Protein AF-A0A447XX80-F1 (afdb_monomer)

Sequence (70 aa):
MNLKRVLTPRLKKMGVTPSEALRLMLEYIADNERLPFKQTLLSDEDAELVEIVKERLRNPKPVRVTLDEL

InterPro domains:
  IPR007337 RelB antitoxin/Antitoxin DinJ [PF04221] (3-70)
  IPR007337 RelB antitoxin/Antitoxin DinJ [PTHR38781] (4-70)
  IPR007337 RelB antitoxin/Antitoxin DinJ [TIGR02384] (4-70)

Nearest PDB structures (foldseek):
  4fxe-assembly1_B-2  TM=8.249E-01  e=2.579E-07  Escherichia coli K-12
  4fxe-assembly1_A-2  TM=8.037E-01  e=1.828E-05  Escherichia coli K-12
  4ml0-assembly2_E  TM=5.494E-01  e=1.726E+00  Escherichia coli B str. REL606

Foldseek 3Di:
DPCCVVVQVVCVVVVHD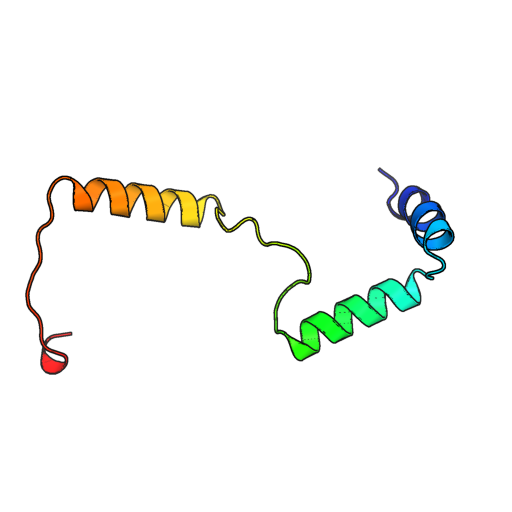PVRVVVVQVVCCVVPVDGPDPPPCPDVVNVVVVVVVVVCVVPPDDDDDDPVRD

Radius of gyration: 22.22 Å; Cα contacts (8 Å, |Δi|>4): 20; chains: 1; bounding box: 43×30×54 Å

Structure (mmCIF, N/CA/C/O backbone):
data_AF-A0A447XX80-F1
#
_entry.id   AF-A0A447XX80-F1
#
loop_
_atom_site.group_PDB
_atom_site.id
_atom_site.type_symbol
_atom_site.label_atom_id
_atom_site.label_alt_id
_atom_site.label_comp_id
_atom_site.label_asym_id
_atom_site.label_entity_id
_atom_site.label_seq_id
_atom_site.pdbx_PDB_ins_code
_atom_site.Cartn_x
_atom_site.Cartn_y
_atom_site.Cartn_z
_atom_site.occupancy
_atom_site.B_iso_or_equiv
_atom_site.auth_seq_id
_atom_site.auth_comp_id
_atom_site.auth_asym_id
_atom_site.auth_atom_id
_atom_site.pdbx_PDB_model_num
ATOM 1 N N . MET A 1 1 ? 6.693 6.404 22.637 1.00 61.44 1 MET A N 1
ATOM 2 C CA . MET A 1 1 ? 5.376 7.015 22.326 1.00 61.44 1 MET A CA 1
ATOM 3 C C . MET A 1 1 ? 4.280 5.976 22.562 1.00 61.44 1 MET A C 1
ATOM 5 O O . MET A 1 1 ? 4.389 4.893 22.010 1.00 61.44 1 MET A O 1
ATOM 9 N N . ASN A 1 2 ? 3.263 6.240 23.394 1.00 87.12 2 ASN A N 1
ATOM 10 C CA . ASN A 1 2 ? 2.185 5.264 23.625 1.00 87.12 2 ASN A CA 1
ATOM 11 C C . ASN A 1 2 ? 1.124 5.387 22.519 1.00 87.12 2 ASN A C 1
ATOM 13 O O . ASN A 1 2 ? 0.341 6.338 22.512 1.00 87.12 2 ASN A O 1
ATOM 17 N N . LEU A 1 3 ? 1.128 4.434 21.585 1.00 82.56 3 LEU A N 1
ATOM 18 C CA . LEU A 1 3 ? 0.285 4.459 20.390 1.00 82.56 3 LEU A CA 1
ATOM 19 C C . LEU A 1 3 ? -1.212 4.438 20.729 1.00 82.56 3 LEU A C 1
ATOM 21 O O . LEU A 1 3 ? -1.970 5.218 20.159 1.00 82.56 3 LEU A O 1
ATOM 25 N N . LYS A 1 4 ? -1.628 3.633 21.719 1.00 84.38 4 LYS A N 1
ATOM 26 C CA . LYS A 1 4 ? -3.031 3.565 22.167 1.00 84.38 4 LYS A CA 1
ATOM 27 C C . LYS A 1 4 ? -3.531 4.930 22.641 1.00 84.38 4 LYS A C 1
ATOM 29 O O . LYS A 1 4 ? -4.589 5.381 22.215 1.00 84.38 4 LYS A O 1
ATOM 34 N N . ARG A 1 5 ? -2.740 5.626 23.466 1.00 89.12 5 ARG A N 1
ATOM 35 C CA . ARG A 1 5 ? -3.100 6.950 24.009 1.00 89.12 5 ARG A CA 1
ATOM 36 C C . ARG A 1 5 ? -3.315 7.998 22.915 1.00 89.12 5 ARG A C 1
ATOM 38 O O . ARG A 1 5 ? -4.136 8.894 23.074 1.00 89.12 5 ARG A O 1
ATOM 45 N N . VAL A 1 6 ? -2.562 7.901 21.823 1.00 88.62 6 VAL A N 1
ATOM 46 C CA . VAL A 1 6 ? -2.581 8.877 20.728 1.00 88.62 6 VAL A CA 1
ATOM 47 C C . VAL A 1 6 ? -3.646 8.539 19.675 1.00 88.62 6 VAL A C 1
ATOM 49 O O . VAL A 1 6 ? -4.262 9.443 19.111 1.00 88.62 6 VAL A O 1
ATOM 52 N N . LEU A 1 7 ? -3.880 7.252 19.418 1.00 91.69 7 LEU A N 1
ATOM 53 C CA . LEU A 1 7 ? -4.805 6.768 18.395 1.00 91.69 7 LEU A CA 1
ATOM 54 C C . LEU A 1 7 ? -6.273 6.903 18.825 1.00 91.69 7 LEU A C 1
ATOM 56 O O . LEU A 1 7 ? -7.088 7.405 18.052 1.00 91.69 7 LEU A O 1
ATOM 60 N N . THR A 1 8 ? -6.610 6.515 20.060 1.00 88.25 8 THR A N 1
ATOM 61 C CA . THR A 1 8 ? -8.003 6.464 20.540 1.00 88.25 8 THR A CA 1
ATOM 62 C C . THR A 1 8 ? -8.749 7.801 20.401 1.00 88.25 8 THR A C 1
ATOM 64 O O . THR A 1 8 ? -9.864 7.796 19.878 1.00 88.25 8 THR A O 1
ATOM 67 N N . PRO A 1 9 ? -8.178 8.966 20.775 1.00 94.56 9 PRO A N 1
ATOM 68 C CA . PRO A 1 9 ? -8.862 10.248 20.589 1.00 94.56 9 PRO A CA 1
ATOM 69 C C . PRO A 1 9 ? -9.071 10.624 19.116 1.00 94.56 9 PRO A C 1
ATOM 71 O O . PRO A 1 9 ? -10.055 11.281 18.790 1.00 94.56 9 PRO A O 1
ATOM 74 N N . ARG A 1 10 ? -8.153 10.230 18.223 1.00 95.88 10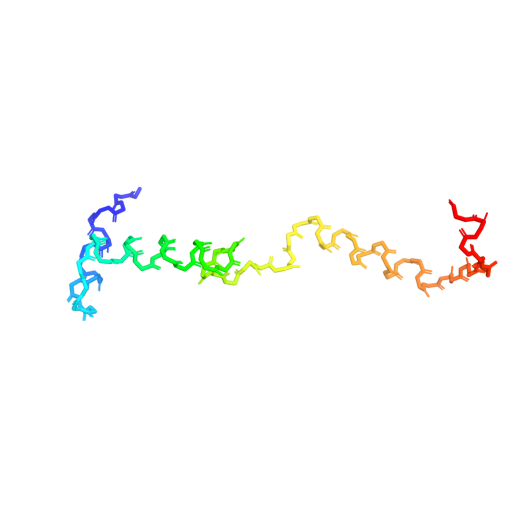 ARG A N 1
ATOM 75 C CA . ARG A 1 10 ? -8.231 10.535 16.784 1.00 95.88 10 ARG A CA 1
ATOM 76 C C . ARG A 1 10 ? -9.314 9.707 16.106 1.00 95.88 10 ARG A C 1
ATOM 78 O O . ARG A 1 10 ? -10.149 10.274 15.416 1.00 95.88 10 ARG A O 1
ATOM 85 N N . LEU A 1 11 ? -9.356 8.408 16.396 1.00 94.56 11 LEU A N 1
ATOM 86 C CA . LEU A 1 11 ? -10.406 7.517 15.904 1.00 94.56 11 LEU A CA 1
ATOM 87 C C . LEU A 1 11 ? -11.791 7.940 16.415 1.00 94.56 11 LEU A C 1
ATOM 89 O O . LEU A 1 11 ? -12.729 8.039 15.629 1.00 94.56 11 LEU A O 1
ATOM 93 N N . LYS A 1 12 ? -11.900 8.340 17.692 1.00 93.06 12 LYS A N 1
ATOM 94 C CA . LYS A 1 12 ? -13.155 8.870 18.250 1.00 93.06 12 LYS A CA 1
ATOM 95 C C . LYS A 1 12 ? -13.645 10.126 17.520 1.00 93.06 12 LYS A C 1
ATOM 97 O O . LYS A 1 12 ? -14.838 10.244 17.273 1.00 93.06 12 LYS A O 1
ATOM 102 N N . LYS A 1 13 ? -12.747 11.050 17.148 1.00 96.38 13 LYS A N 1
ATOM 103 C CA . LYS A 1 13 ? -13.102 12.233 16.335 1.00 96.38 13 LYS A CA 1
ATOM 104 C C . LYS A 1 13 ? -13.609 11.866 14.939 1.00 96.38 13 LYS A C 1
ATOM 106 O O . LYS A 1 13 ? -14.401 12.612 14.382 1.00 96.38 13 LYS A O 1
ATOM 111 N N . MET A 1 14 ? -13.152 10.743 14.392 1.00 95.31 14 MET A N 1
ATOM 112 C CA . MET A 1 14 ? -13.588 10.218 13.096 1.00 95.31 14 MET A CA 1
ATOM 113 C C . MET A 1 14 ? -14.868 9.373 13.197 1.00 95.31 14 MET A C 1
ATOM 115 O O . MET A 1 14 ? -15.371 8.936 12.170 1.00 95.31 14 MET A O 1
ATOM 119 N N . GLY A 1 15 ? -15.389 9.127 14.407 1.00 95.31 15 GLY A N 1
ATOM 120 C CA . G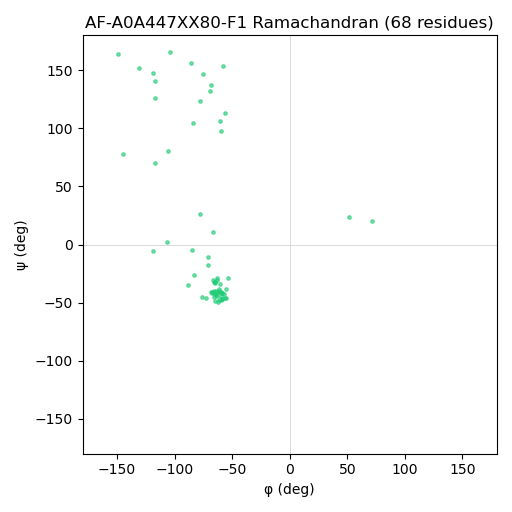LY A 1 15 ? -16.552 8.260 14.619 1.00 95.31 15 GLY A CA 1
ATOM 121 C C . GLY A 1 15 ? -16.267 6.770 14.407 1.00 95.31 15 GLY A C 1
ATOM 122 O O . GLY A 1 15 ? -17.201 6.012 14.190 1.00 95.31 15 GLY A O 1
ATOM 123 N N . VAL A 1 16 ? -14.997 6.354 14.466 1.00 95.69 16 VAL A N 1
ATOM 124 C CA . VAL A 1 16 ? -14.555 4.980 14.183 1.00 95.69 16 VAL A CA 1
ATOM 125 C C . VAL A 1 16 ? -13.945 4.363 15.441 1.00 95.69 16 VAL A C 1
ATOM 127 O O . VAL A 1 16 ? -13.223 5.022 16.194 1.00 95.69 16 VAL A O 1
ATOM 130 N N . THR A 1 17 ? -14.208 3.086 15.689 1.00 94.44 17 THR A N 1
ATOM 131 C CA . THR A 1 17 ? -13.569 2.315 16.760 1.00 94.44 17 THR A CA 1
ATOM 132 C C . THR A 1 17 ? -12.234 1.715 16.298 1.00 94.44 17 THR A C 1
ATOM 134 O O . THR A 1 17 ? -12.030 1.464 15.110 1.00 94.44 17 THR A O 1
ATOM 137 N N . PRO A 1 18 ? -11.297 1.411 17.216 1.00 92.81 18 PRO A N 1
ATOM 138 C CA . PRO A 1 18 ? -10.063 0.708 16.855 1.00 92.81 18 PRO A CA 1
ATOM 139 C C . PRO A 1 18 ? -10.301 -0.622 16.129 1.00 92.81 18 PRO A C 1
ATOM 141 O O . PRO A 1 18 ? -9.572 -0.949 15.197 1.00 92.81 18 PRO A O 1
ATOM 144 N N . SER A 1 19 ? -11.328 -1.371 16.538 1.00 95.19 19 SER A N 1
ATOM 145 C CA . SER A 1 19 ? -11.676 -2.653 15.924 1.00 95.19 19 SER A CA 1
ATOM 146 C C . SER A 1 19 ? -12.182 -2.491 14.490 1.00 95.19 19 SER A C 1
ATOM 148 O O . SER A 1 19 ? -11.801 -3.275 13.628 1.00 95.19 19 SER A O 1
ATOM 150 N N . GLU A 1 20 ? -13.001 -1.471 14.215 1.00 95.62 20 GLU A N 1
ATOM 151 C CA . GLU A 1 20 ? -13.463 -1.158 12.853 1.00 95.62 20 GLU A CA 1
ATOM 152 C C . GLU A 1 20 ? -12.307 -0.718 11.957 1.0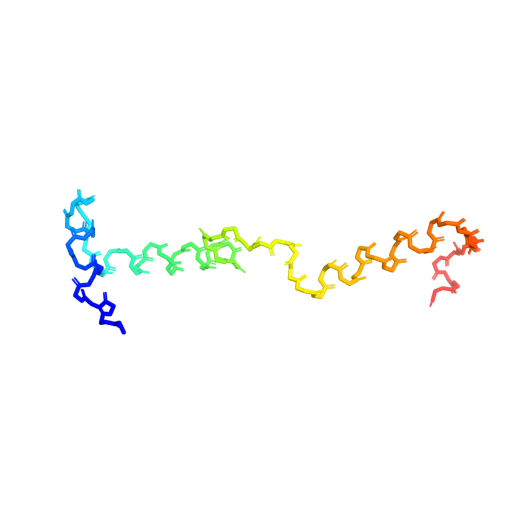0 95.62 20 GLU A C 1
ATOM 154 O O . GLU A 1 20 ? -12.166 -1.227 10.850 1.00 95.62 20 GLU A O 1
ATOM 159 N N . ALA A 1 21 ? -11.429 0.160 12.451 1.00 94.19 21 ALA A N 1
ATOM 160 C CA . ALA A 1 21 ? -10.261 0.605 11.692 1.00 94.19 21 ALA A CA 1
ATOM 161 C C . ALA A 1 21 ? -9.348 -0.570 11.293 1.00 94.19 21 ALA A C 1
ATOM 163 O O . ALA A 1 21 ? -8.872 -0.629 10.160 1.00 94.19 21 ALA A O 1
ATOM 164 N N . LEU A 1 22 ? -9.126 -1.521 12.208 1.00 94.62 22 LEU A N 1
ATOM 165 C CA . LEU A 1 22 ? -8.352 -2.731 11.919 1.00 94.62 22 LEU A CA 1
ATOM 166 C C . LEU A 1 22 ? -9.060 -3.647 10.920 1.00 94.62 22 LEU A C 1
ATOM 168 O O . LEU A 1 22 ? -8.409 -4.162 10.018 1.00 94.62 22 LEU A O 1
ATOM 172 N N . ARG A 1 23 ? -10.378 -3.834 11.052 1.00 96.94 23 ARG A N 1
ATOM 173 C CA . ARG A 1 23 ? -11.157 -4.664 10.125 1.00 96.94 23 ARG A CA 1
ATOM 174 C C . ARG A 1 23 ? -11.067 -4.135 8.693 1.00 96.94 23 ARG A C 1
ATOM 176 O O . ARG A 1 23 ? -10.712 -4.896 7.804 1.00 96.94 23 ARG A O 1
ATOM 183 N N . LEU A 1 24 ? -11.270 -2.831 8.504 1.00 96.00 24 LEU A N 1
ATOM 184 C CA . LEU A 1 24 ? -11.173 -2.177 7.194 1.00 96.00 24 LEU A CA 1
ATOM 185 C C . LEU A 1 24 ? -9.772 -2.302 6.579 1.00 96.00 24 LEU A C 1
ATOM 187 O O . LEU A 1 24 ? -9.630 -2.503 5.377 1.00 96.00 24 LEU A O 1
ATOM 191 N N . MET A 1 25 ? -8.720 -2.199 7.399 1.00 95.19 25 MET A N 1
ATOM 192 C CA . MET A 1 25 ? -7.346 -2.402 6.932 1.00 95.19 25 MET A CA 1
ATOM 193 C C . MET A 1 25 ? -7.112 -3.842 6.459 1.00 95.19 25 MET A C 1
ATOM 195 O O . MET A 1 25 ? -6.468 -4.043 5.434 1.00 95.19 25 MET A O 1
ATOM 199 N N . LEU A 1 26 ? -7.606 -4.833 7.205 1.00 97.06 26 LEU A N 1
ATOM 200 C CA . LEU A 1 26 ? -7.447 -6.243 6.850 1.00 97.06 26 LEU A CA 1
ATOM 201 C C . LEU A 1 26 ? -8.244 -6.608 5.592 1.00 97.06 26 LEU A C 1
ATOM 203 O O . LEU A 1 26 ? -7.705 -7.304 4.739 1.00 97.06 26 LEU A O 1
ATOM 207 N N . GLU A 1 27 ? -9.469 -6.096 5.451 1.00 97.50 27 GLU A N 1
ATOM 208 C CA . GLU A 1 27 ? -10.278 -6.239 4.230 1.00 97.50 27 GLU A CA 1
ATOM 209 C C . GLU A 1 27 ? -9.549 -5.649 3.019 1.00 97.50 27 GLU A C 1
ATOM 211 O O . GLU A 1 27 ? -9.373 -6.324 2.010 1.00 97.50 27 GLU A O 1
ATOM 216 N N . TYR A 1 28 ? -9.000 -4.438 3.152 1.00 96.75 28 TYR A N 1
ATOM 217 C CA . TYR A 1 28 ? -8.210 -3.832 2.083 1.00 96.75 28 TYR A CA 1
ATOM 218 C C . TYR A 1 28 ? -7.032 -4.712 1.648 1.00 96.75 28 TYR A C 1
ATOM 220 O O 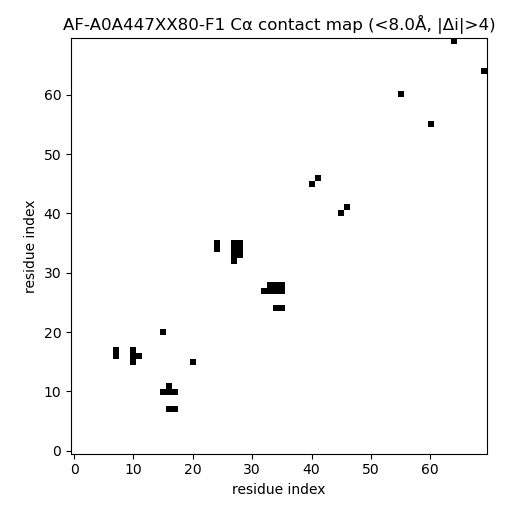. TYR A 1 28 ? -6.798 -4.882 0.454 1.00 96.75 28 TYR A O 1
ATOM 228 N N . ILE A 1 29 ? -6.276 -5.259 2.603 1.00 95.94 29 ILE A N 1
ATOM 229 C CA . ILE A 1 29 ? -5.115 -6.106 2.301 1.00 95.94 29 ILE A CA 1
ATOM 230 C C . ILE A 1 29 ? -5.555 -7.404 1.622 1.00 95.94 29 ILE A C 1
ATOM 232 O O . ILE A 1 29 ? -4.908 -7.818 0.665 1.00 95.94 29 ILE A O 1
ATOM 236 N N . ALA A 1 30 ? -6.640 -8.022 2.092 1.00 96.81 30 ALA A N 1
ATOM 237 C CA . ALA A 1 30 ? -7.177 -9.243 1.501 1.00 96.81 30 ALA A CA 1
ATOM 238 C C . ALA A 1 30 ? -7.605 -9.033 0.040 1.00 96.81 30 ALA A C 1
ATOM 240 O O . ALA A 1 30 ? -7.317 -9.879 -0.800 1.00 96.81 30 ALA A O 1
ATOM 241 N N . ASP A 1 31 ? -8.221 -7.890 -0.267 1.00 97.38 31 ASP A N 1
ATOM 242 C CA . ASP A 1 31 ? -8.742 -7.605 -1.607 1.00 97.38 31 ASP A CA 1
ATOM 243 C C . ASP A 1 31 ? -7.681 -7.064 -2.581 1.00 97.38 31 ASP A C 1
ATOM 245 O O . ASP A 1 31 ? -7.836 -7.184 -3.795 1.00 97.38 31 ASP A O 1
ATOM 249 N N . ASN A 1 32 ? -6.625 -6.413 -2.077 1.00 93.44 32 ASN A N 1
ATOM 250 C CA . ASN A 1 32 ? -5.681 -5.650 -2.908 1.00 93.44 32 ASN A CA 1
ATOM 251 C C . ASN A 1 32 ? -4.233 -6.160 -2.849 1.00 93.44 32 ASN A C 1
ATOM 253 O O . ASN A 1 32 ? -3.381 -5.590 -3.530 1.00 93.44 32 ASN A O 1
ATOM 257 N N . GLU A 1 33 ? -3.932 -7.139 -1.989 1.00 91.44 33 GLU A N 1
ATOM 258 C CA . GLU A 1 33 ? -2.585 -7.689 -1.742 1.00 91.44 33 GLU A CA 1
ATOM 259 C C . GLU A 1 33 ? -1.513 -6.625 -1.430 1.00 91.44 33 GLU A C 1
ATOM 261 O O . GLU A 1 33 ? -0.312 -6.828 -1.601 1.00 91.44 33 GLU A O 1
ATOM 266 N N . ARG A 1 34 ? -1.934 -5.452 -0.944 1.00 86.56 34 ARG A N 1
ATOM 267 C CA . ARG A 1 34 ? -1.047 -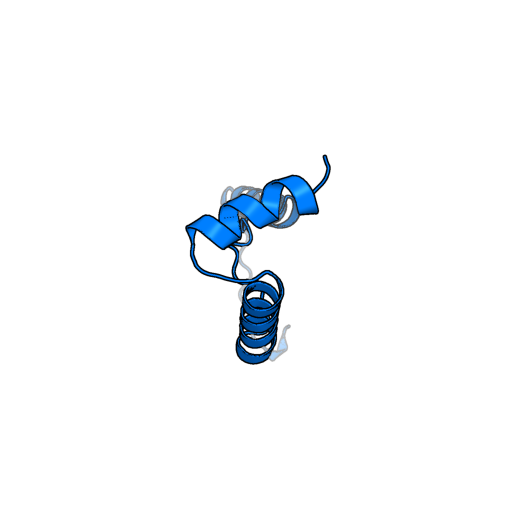4.328 -0.625 1.00 86.5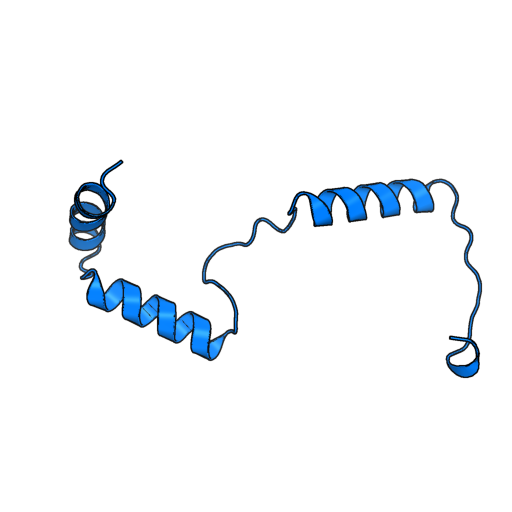6 34 ARG A CA 1
ATOM 268 C C . ARG A 1 34 ? -1.590 -3.492 0.521 1.00 86.56 34 ARG A C 1
ATOM 270 O O . ARG A 1 34 ? -2.769 -3.543 0.858 1.00 86.56 34 ARG A O 1
ATOM 277 N N . LEU A 1 35 ? -0.726 -2.666 1.105 1.00 89.81 35 LEU A N 1
ATOM 278 C CA . LEU A 1 35 ? -1.117 -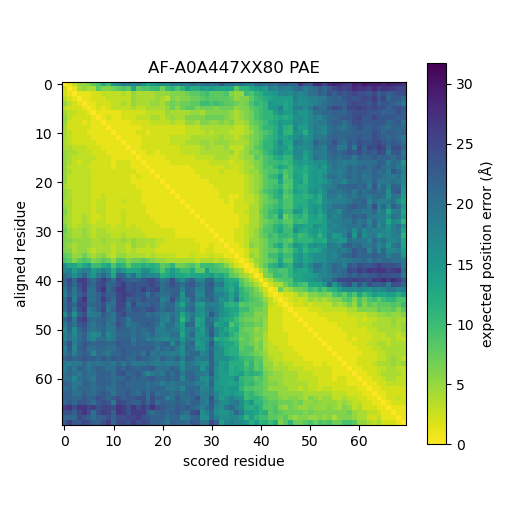1.747 2.171 1.00 89.81 35 LEU A CA 1
ATOM 279 C C . LEU A 1 35 ? -1.906 -0.537 1.627 1.00 89.81 35 LEU A C 1
ATOM 281 O O . LEU A 1 35 ? -1.589 -0.038 0.543 1.00 89.81 35 LEU A O 1
ATOM 285 N N . PRO A 1 36 ? -2.873 0.007 2.396 1.00 88.12 36 PRO A N 1
ATOM 286 C CA . PRO A 1 36 ? -3.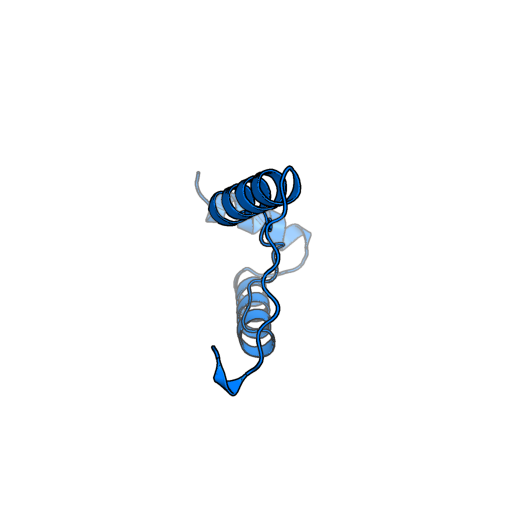655 1.198 2.035 1.00 88.12 36 PRO A CA 1
ATOM 287 C C . PRO A 1 36 ? -2.882 2.510 2.239 1.00 88.12 36 PRO A C 1
ATOM 289 O O . PRO A 1 36 ? -3.463 3.569 2.468 1.00 88.12 36 PRO A O 1
ATOM 292 N N . PHE A 1 37 ? -1.557 2.452 2.176 1.00 84.31 37 PHE A N 1
ATOM 293 C CA . PHE A 1 37 ? -0.686 3.610 2.266 1.00 84.31 37 PHE A CA 1
ATOM 294 C C . PHE A 1 37 ? 0.090 3.718 0.970 1.00 84.31 37 PHE A C 1
ATOM 296 O O . PHE A 1 37 ? 0.421 2.712 0.342 1.00 84.31 37 PHE A O 1
ATOM 303 N N . LYS A 1 38 ? 0.399 4.953 0.576 1.00 69.75 38 LYS A N 1
ATOM 304 C CA . LYS A 1 38 ? 1.367 5.182 -0.487 1.00 69.75 38 LYS A CA 1
ATOM 305 C C . LYS A 1 38 ? 2.680 4.582 0.012 1.00 69.75 38 LYS A C 1
ATOM 307 O O . LYS A 1 38 ? 3.299 5.142 0.913 1.00 69.75 38 LYS A O 1
ATOM 312 N N . GLN A 1 39 ? 3.070 3.434 -0.532 1.00 61.34 39 GLN A N 1
ATOM 313 C CA . GLN A 1 39 ? 4.467 3.041 -0.503 1.00 61.34 39 GLN A CA 1
ATOM 314 C C . GLN A 1 39 ? 5.175 4.211 -1.177 1.00 61.34 39 GLN A C 1
ATOM 316 O O . GLN A 1 39 ? 4.853 4.560 -2.312 1.00 61.34 39 GLN A O 1
ATOM 321 N N . THR A 1 40 ? 5.983 4.964 -0.443 1.00 61.44 40 THR A N 1
ATOM 322 C CA . THR A 1 40 ? 6.884 5.930 -1.063 1.00 61.44 40 THR A CA 1
ATOM 323 C C . THR A 1 40 ? 7.773 5.107 -1.986 1.00 61.44 40 THR A C 1
ATOM 325 O O . THR A 1 40 ? 8.692 4.457 -1.520 1.00 61.44 40 THR A O 1
ATOM 328 N N . LEU A 1 41 ? 7.411 5.075 -3.273 1.00 53.53 41 LEU A N 1
ATOM 329 C CA . LEU A 1 41 ? 7.989 4.260 -4.354 1.00 53.53 41 LEU A CA 1
ATOM 330 C C . LEU A 1 41 ? 9.437 4.639 -4.712 1.00 53.53 41 LEU A C 1
ATOM 332 O O . LEU A 1 41 ? 9.948 4.217 -5.738 1.00 53.53 41 LEU A O 1
ATOM 336 N N . LEU A 1 42 ? 10.085 5.469 -3.896 1.00 53.50 42 LEU A N 1
ATOM 337 C CA . LEU A 1 42 ? 11.526 5.399 -3.751 1.00 53.50 42 LEU A CA 1
ATOM 338 C C . LEU A 1 42 ? 11.763 4.765 -2.383 1.00 53.50 42 LEU A C 1
ATOM 340 O O . LEU A 1 42 ? 11.970 5.467 -1.392 1.00 53.50 42 LEU A O 1
ATOM 344 N N . SER A 1 43 ? 11.664 3.437 -2.312 1.00 63.00 43 SER A N 1
ATOM 345 C CA . SER A 1 43 ? 12.523 2.753 -1.351 1.00 63.00 43 SER A CA 1
ATOM 346 C C . SER A 1 43 ? 13.973 3.120 -1.707 1.00 63.00 43 SER A C 1
ATOM 348 O O . SER A 1 43 ? 14.251 3.471 -2.857 1.00 63.00 43 SER A O 1
ATOM 350 N N . ASP A 1 44 ? 14.904 3.103 -0.753 1.00 65.12 44 ASP A N 1
ATOM 351 C CA . ASP A 1 44 ? 16.312 3.402 -1.070 1.00 65.12 44 ASP A CA 1
ATOM 352 C C . ASP A 1 44 ? 16.830 2.502 -2.219 1.00 65.12 44 ASP A C 1
ATOM 354 O O . ASP A 1 44 ? 17.631 2.937 -3.042 1.00 65.12 44 ASP A O 1
ATOM 358 N N . GLU A 1 45 ? 16.272 1.292 -2.337 1.00 68.75 45 GLU A N 1
ATOM 359 C CA . GLU A 1 45 ? 16.496 0.341 -3.430 1.00 68.75 45 GLU A CA 1
ATOM 360 C C . GLU A 1 45 ? 15.983 0.857 -4.791 1.00 68.75 45 GLU A C 1
ATOM 362 O O . GLU A 1 45 ? 16.723 0.872 -5.774 1.00 68.75 45 GLU A O 1
ATOM 367 N N . ASP A 1 46 ? 14.751 1.366 -4.866 1.00 78.25 46 ASP A N 1
ATOM 368 C CA . ASP A 1 46 ? 14.212 1.963 -6.099 1.00 78.25 46 ASP A CA 1
ATOM 369 C C . ASP A 1 46 ? 14.979 3.236 -6.504 1.00 78.25 46 ASP A C 1
ATOM 371 O O . ASP A 1 46 ? 15.134 3.538 -7.692 1.00 78.25 46 ASP A O 1
ATOM 375 N N . ALA A 1 47 ? 15.488 3.987 -5.522 1.00 80.94 47 ALA A N 1
ATOM 376 C CA . ALA A 1 47 ? 16.324 5.160 -5.760 1.00 80.94 47 ALA A CA 1
ATOM 377 C C . ALA A 1 47 ? 17.655 4.771 -6.420 1.00 80.94 47 ALA A C 1
ATOM 379 O O . ALA A 1 47 ? 18.086 5.418 -7.379 1.00 80.94 47 ALA A O 1
ATOM 380 N N . GLU A 1 48 ? 18.269 3.687 -5.945 1.00 86.75 48 GLU A N 1
ATOM 381 C CA . GLU A 1 48 ? 19.486 3.120 -6.520 1.00 86.75 48 GLU A CA 1
ATOM 382 C C . GLU A 1 48 ? 19.250 2.634 -7.959 1.00 86.75 48 GLU A C 1
ATOM 384 O O . GLU A 1 48 ? 20.024 2.969 -8.862 1.00 86.75 48 GLU A O 1
ATOM 389 N N . LEU A 1 49 ? 18.132 1.945 -8.218 1.00 89.12 49 LEU A N 1
ATOM 390 C CA . LEU A 1 49 ? 17.756 1.511 -9.569 1.00 89.12 49 LEU A CA 1
ATOM 391 C C . LEU A 1 49 ? 17.603 2.692 -10.539 1.00 89.12 49 LEU A C 1
ATOM 393 O O . LEU A 1 49 ? 18.073 2.625 -11.679 1.00 89.12 49 LEU A O 1
ATOM 397 N N . VAL A 1 50 ? 16.993 3.797 -10.099 1.00 89.00 50 VAL A N 1
ATOM 398 C CA . VAL A 1 50 ? 16.853 5.012 -10.918 1.00 89.00 50 VAL A CA 1
ATOM 399 C C . VAL A 1 50 ? 18.214 5.635 -11.238 1.00 89.00 50 VAL A C 1
ATOM 401 O O . VAL A 1 50 ? 18.426 6.070 -12.374 1.00 89.00 50 VAL A O 1
ATOM 404 N N . GLU A 1 51 ? 19.152 5.667 -10.289 1.00 92.31 51 GLU A N 1
ATOM 405 C CA . GLU A 1 51 ? 20.506 6.174 -10.545 1.00 92.31 51 GLU A CA 1
ATOM 406 C C . GLU A 1 51 ? 21.278 5.293 -11.536 1.00 92.31 51 GLU A C 1
ATOM 408 O O . GLU A 1 51 ? 21.896 5.818 -12.468 1.00 92.31 51 GLU A O 1
ATOM 413 N N . ILE A 1 52 ? 21.147 3.965 -11.436 1.00 94.19 52 ILE A N 1
ATOM 414 C CA . ILE A 1 52 ? 21.725 3.029 -12.413 1.00 94.19 52 ILE A CA 1
ATOM 415 C C . ILE A 1 52 ? 21.155 3.288 -13.816 1.00 94.19 52 ILE A C 1
ATOM 417 O O . ILE A 1 52 ? 21.900 3.322 -14.802 1.00 94.19 52 ILE A O 1
ATOM 421 N N . VAL A 1 53 ? 19.838 3.489 -13.937 1.00 94.75 53 VAL A N 1
ATOM 422 C CA . VAL A 1 53 ? 19.195 3.799 -15.225 1.00 94.75 53 VAL A CA 1
ATOM 423 C C . VAL A 1 53 ? 19.726 5.114 -15.794 1.00 94.75 53 VAL A C 1
ATOM 425 O O . VAL A 1 53 ? 20.126 5.154 -16.960 1.00 94.75 53 VAL A O 1
ATOM 428 N N . LYS A 1 54 ? 19.784 6.179 -14.982 1.00 94.38 54 LYS A N 1
ATOM 429 C CA . LYS A 1 54 ? 20.344 7.475 -15.401 1.00 94.38 54 LYS A CA 1
ATOM 430 C C . LYS A 1 54 ? 21.780 7.329 -15.888 1.00 94.38 54 LYS A C 1
ATOM 432 O O . LYS A 1 54 ? 22.130 7.923 -16.904 1.00 94.38 54 LYS A O 1
ATOM 437 N N . GLU A 1 55 ? 22.603 6.541 -15.199 1.00 96.56 55 GLU A N 1
ATOM 438 C CA . GLU A 1 55 ? 23.978 6.272 -15.611 1.00 96.56 55 GLU A CA 1
ATOM 439 C C . GLU A 1 55 ? 24.065 5.569 -16.962 1.00 96.56 55 GLU A C 1
ATOM 441 O O . GLU A 1 55 ? 24.776 6.041 -17.853 1.00 96.56 55 GLU A O 1
ATOM 446 N N . ARG A 1 56 ? 23.307 4.487 -17.153 1.00 96.44 56 ARG A N 1
ATOM 447 C CA . ARG A 1 56 ? 23.318 3.722 -18.408 1.00 96.44 56 ARG A CA 1
ATOM 448 C C . ARG A 1 56 ? 22.789 4.531 -19.591 1.00 96.44 56 ARG A C 1
ATOM 450 O O . ARG A 1 56 ? 23.292 4.376 -20.700 1.00 96.44 56 ARG A O 1
ATOM 457 N N . LEU A 1 57 ? 21.829 5.427 -19.364 1.00 96.12 57 LEU A N 1
ATOM 458 C CA . LEU A 1 57 ? 21.300 6.315 -20.402 1.00 96.12 57 LEU A CA 1
ATOM 459 C C . LEU A 1 57 ? 22.285 7.411 -20.838 1.00 96.12 57 LEU A C 1
ATOM 461 O O . LEU A 1 57 ? 22.116 7.947 -21.931 1.00 96.12 57 LEU A O 1
ATOM 465 N N . ARG A 1 58 ? 23.334 7.724 -20.056 1.00 96.50 58 ARG A N 1
ATOM 466 C CA . ARG A 1 58 ? 24.397 8.651 -20.501 1.00 96.50 58 ARG A CA 1
ATOM 467 C C . ARG A 1 58 ? 25.224 8.083 -21.656 1.00 96.50 58 ARG A C 1
ATOM 469 O O . ARG A 1 58 ? 25.731 8.849 -22.468 1.00 96.50 58 ARG A O 1
ATOM 476 N N . ASN A 1 59 ? 25.380 6.760 -21.722 1.00 96.00 59 ASN A N 1
ATOM 477 C CA . ASN A 1 59 ? 26.073 6.071 -22.810 1.00 96.00 59 ASN A CA 1
ATOM 478 C C . ASN A 1 59 ? 25.397 4.719 -23.099 1.00 96.00 59 ASN A C 1
ATOM 480 O O . ASN A 1 59 ? 25.881 3.672 -22.648 1.00 96.00 59 ASN A O 1
ATOM 484 N N . PRO A 1 60 ? 24.254 4.731 -23.803 1.00 94.62 60 PRO A N 1
ATOM 485 C CA . PRO A 1 60 ? 23.460 3.535 -24.014 1.00 94.62 60 PRO A CA 1
ATOM 486 C C . PRO A 1 60 ? 24.184 2.557 -24.947 1.00 94.62 60 PRO A C 1
ATOM 488 O O . PRO A 1 60 ? 24.644 2.923 -26.026 1.00 94.62 60 PRO A O 1
ATOM 491 N N . LYS A 1 61 ? 24.239 1.284 -24.542 1.00 95.62 61 LYS A N 1
ATOM 492 C CA . LYS A 1 61 ? 24.815 0.174 -25.321 1.00 95.62 61 LYS A CA 1
ATOM 493 C C . LYS A 1 61 ? 23.733 -0.864 -25.646 1.00 95.62 61 LYS A C 1
ATOM 495 O O . LYS A 1 61 ? 23.723 -1.932 -25.036 1.00 95.62 61 LYS A O 1
ATOM 500 N N . PRO A 1 62 ? 22.766 -0.542 -26.523 1.00 93.31 62 PRO A N 1
ATOM 501 C CA . PRO A 1 62 ? 21.683 -1.462 -26.840 1.00 93.31 62 PRO A CA 1
ATOM 502 C C . PRO A 1 62 ? 22.211 -2.669 -27.624 1.00 93.31 62 PRO A C 1
ATOM 504 O O . PRO A 1 62 ? 22.992 -2.516 -28.562 1.00 93.31 62 PRO A O 1
ATOM 507 N N . VAL A 1 63 ? 21.739 -3.861 -27.264 1.00 95.38 63 VAL A N 1
ATOM 508 C CA . VAL A 1 63 ? 21.950 -5.099 -28.022 1.00 95.38 63 VAL A CA 1
ATOM 509 C C . VAL A 1 63 ? 20.581 -5.587 -28.468 1.00 95.38 63 VAL A C 1
ATOM 511 O O . VAL A 1 63 ? 19.664 -5.703 -27.656 1.00 95.38 63 VAL A O 1
ATOM 514 N N . ARG A 1 64 ? 20.418 -5.815 -29.770 1.00 93.88 64 ARG A N 1
ATOM 515 C CA . ARG A 1 64 ? 19.183 -6.379 -30.312 1.00 93.88 64 ARG A CA 1
ATOM 516 C C . ARG A 1 64 ? 19.198 -7.882 -30.046 1.00 93.88 64 ARG A C 1
ATOM 518 O O . ARG A 1 64 ? 20.142 -8.538 -30.464 1.00 93.88 64 ARG A O 1
ATOM 525 N N . VAL A 1 65 ? 18.171 -8.380 -29.367 1.00 95.19 65 VAL A N 1
ATOM 526 C CA . VAL A 1 65 ? 18.022 -9.792 -28.990 1.00 95.19 65 VAL A CA 1
ATOM 527 C C . VAL A 1 65 ? 16.632 -10.297 -29.370 1.00 95.19 65 VAL A C 1
ATOM 529 O O . VAL A 1 65 ? 15.676 -9.518 -29.445 1.00 95.19 65 VAL A O 1
ATOM 532 N N . THR A 1 66 ? 16.529 -11.592 -29.627 1.00 96.44 66 THR A N 1
ATOM 533 C CA . THR A 1 66 ? 15.284 -12.351 -29.790 1.00 96.44 66 THR A CA 1
ATOM 534 C C . THR A 1 66 ? 15.002 -13.177 -28.532 1.00 96.44 66 THR A C 1
ATOM 536 O O . THR A 1 66 ? 15.872 -13.322 -27.681 1.00 96.44 66 THR A O 1
ATOM 539 N N . LEU A 1 67 ? 13.780 -13.702 -28.379 1.00 94.00 67 LEU A N 1
ATOM 540 C CA . LEU A 1 67 ? 13.419 -14.500 -27.196 1.00 94.00 67 LEU A CA 1
ATOM 541 C C . LEU A 1 67 ? 14.232 -15.797 -27.084 1.00 94.00 67 LEU A C 1
ATOM 543 O O . LEU A 1 67 ? 14.502 -16.232 -25.973 1.00 94.00 67 LEU A O 1
ATOM 547 N N . ASP A 1 68 ? 14.644 -16.373 -28.214 1.00 94.69 68 ASP A N 1
ATOM 548 C CA . ASP A 1 68 ? 15.481 -17.579 -28.251 1.00 94.69 68 ASP A CA 1
ATOM 549 C C . ASP A 1 68 ? 16.934 -17.309 -27.799 1.00 94.69 68 ASP A C 1
ATOM 551 O O . ASP A 1 68 ? 17.702 -18.245 -27.593 1.00 94.69 68 ASP A O 1
ATOM 555 N N . GLU A 1 69 ? 17.322 -16.036 -27.652 1.00 90.62 69 GLU A N 1
ATOM 556 C CA . GLU A 1 69 ? 18.660 -15.579 -27.247 1.00 90.62 69 GLU A CA 1
ATOM 557 C C . GLU A 1 69 ? 18.707 -15.040 -25.800 1.00 90.62 69 GLU A C 1
ATOM 559 O O . GLU A 1 69 ? 19.755 -14.548 -25.373 1.00 90.62 69 GLU A O 1
ATOM 564 N N . LEU A 1 70 ? 17.583 -15.090 -25.068 1.00 85.00 70 LEU A N 1
ATOM 565 C CA . LEU A 1 70 ? 17.472 -14.703 -23.651 1.00 85.00 70 LEU A CA 1
ATOM 566 C C . LEU A 1 70 ? 17.844 -15.858 -22.713 1.00 85.00 70 LEU A C 1
ATOM 568 O O . LEU A 1 70 ? 18.485 -15.558 -21.679 1.00 85.00 70 LEU A O 1
#

Organism: Escherichia coli (NCBI:txid562)

Solvent-accessible surface area (backbone atoms only — not comparable to full-atom values): 4523 Å² total; per-residue (Å²): 132,68,63,67,79,62,44,54,64,55,34,53,76,71,75,44,53,74,68,56,55,51,50,55,52,50,53,46,29,74,78,63,80,44,72,101,56,84,71,66,81,63,42,76,66,49,46,50,52,53,51,54,50,56,56,45,65,76,66,70,80,88,76,93,78,56,83,95,74,112

pLDDT: mean 88.72, std 11.25, range [53.5, 97.5]

Secondary structure (DSSP, 8-state):
--HHHHHHHHHHHTT--HHHHHHHHHHHHHHHSS-SS---S--HHHHHHHHHHHHHHHS-------GGG-

Mean predicted aligned error: 11.07 Å